Protein AF-A0A920NZ65-F1 (afdb_monomer_lite)

pLDDT: mean 85.6, std 13.48, range [32.69, 98.44]

Foldseek 3Di:
DPDPVCVPPDPVQQVVQDDPPHGNDDDPDDDDDDDDDDPCQQVDPVNQVVCCVVPVDGRDDDPDPVSLVVQQVVQFADDPPPPPDHDGSDDFDDDPPPCNVVRVCVVQQVQQVPPVQVPGRQARPPPRHGSDDPPDD

Radius of gyration: 20.19 Å; chains: 1; bounding box: 48×33×53 Å

Sequence (137 aa):
MNSPEMKDVTKSHMGVSSWDGTMYQYPVDGDRHYLKYRKDVIDNPEMQKKYKADTGKELKVPTTWKEYGEMAKYFNGWDWDGDGEKEYGSAEVMKKDDLMFAAFFSRSVAYAKNPRTPGGFFFDLETMKPNIITLGL

Structure (mmCIF, N/CA/C/O backbone):
data_AF-A0A920NZ65-F1
#
_entry.id   AF-A0A920NZ65-F1
#
loop_
_atom_site.group_PDB
_atom_site.id
_atom_site.type_symbol
_atom_site.label_atom_id
_atom_site.label_alt_id
_atom_site.label_comp_id
_atom_site.label_asym_id
_atom_site.label_entity_id
_atom_site.label_seq_id
_atom_site.pdbx_PDB_ins_code
_atom_site.Cartn_x
_atom_site.Cartn_y
_atom_site.Cartn_z
_atom_site.occupancy
_atom_site.B_iso_or_equiv
_atom_site.auth_seq_id
_atom_site.auth_comp_id
_atom_site.auth_asym_id
_atom_site.auth_atom_id
_atom_site.pdbx_PDB_model_num
ATOM 1 N N . MET A 1 1 ? -11.454 -2.244 31.725 1.00 59.53 1 MET A N 1
ATOM 2 C CA . MET A 1 1 ? -10.281 -1.663 31.028 1.00 59.53 1 MET A CA 1
ATOM 3 C C . MET A 1 1 ? -9.023 -1.550 31.897 1.00 59.53 1 MET A C 1
ATOM 5 O O . MET A 1 1 ? -7.957 -1.388 31.328 1.00 59.53 1 MET A O 1
ATOM 9 N N . ASN A 1 2 ? -9.101 -1.667 33.233 1.00 69.81 2 ASN A N 1
ATOM 10 C CA . ASN A 1 2 ? -7.939 -1.497 34.127 1.00 69.81 2 ASN A CA 1
ATOM 11 C C . ASN A 1 2 ? -7.241 -2.807 34.527 1.00 69.81 2 ASN A C 1
ATOM 13 O O . ASN A 1 2 ? -6.417 -2.791 35.443 1.00 69.81 2 ASN A O 1
ATOM 17 N N . SER A 1 3 ? -7.573 -3.933 33.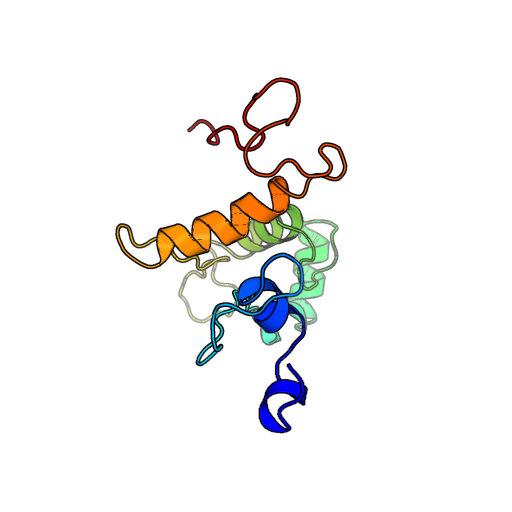886 1.00 78.75 3 SER A N 1
ATOM 18 C CA . SER A 1 3 ? -6.824 -5.161 34.144 1.00 78.75 3 SER A CA 1
ATOM 19 C C . SER A 1 3 ? -5.402 -4.998 33.587 1.00 78.75 3 SER A C 1
ATOM 21 O O . SER A 1 3 ? -5.225 -4.289 32.588 1.00 78.75 3 SER A O 1
ATOM 23 N N . PRO A 1 4 ? -4.379 -5.577 34.234 1.00 83.12 4 PRO A N 1
ATOM 24 C CA . PRO A 1 4 ? -3.004 -5.500 33.747 1.00 83.12 4 PRO A CA 1
ATOM 25 C C . PRO A 1 4 ? -2.858 -5.954 32.289 1.00 83.12 4 PRO A C 1
ATOM 27 O O . PRO A 1 4 ? -2.148 -5.311 31.526 1.00 83.12 4 PRO A O 1
ATOM 30 N N . GLU A 1 5 ? -3.597 -6.988 31.892 1.00 83.25 5 GLU A N 1
ATOM 31 C CA . GLU A 1 5 ? -3.526 -7.641 30.580 1.00 83.25 5 GLU A CA 1
ATOM 32 C C . GLU A 1 5 ? -4.044 -6.739 29.453 1.00 83.25 5 GLU A C 1
ATOM 34 O O . GLU A 1 5 ? -3.538 -6.769 28.335 1.00 83.25 5 GLU A O 1
ATOM 39 N N . MET A 1 6 ? -5.027 -5.884 29.747 1.00 85.75 6 MET A N 1
ATOM 40 C CA . MET A 1 6 ? -5.615 -4.991 28.746 1.00 85.75 6 MET A CA 1
ATOM 41 C C . MET A 1 6 ? -4.780 -3.734 28.478 1.00 85.75 6 MET A C 1
ATOM 43 O O . MET A 1 6 ? -5.105 -2.982 27.560 1.00 85.75 6 MET A O 1
ATOM 47 N N . LYS A 1 7 ? -3.705 -3.492 29.242 1.00 85.50 7 LYS A N 1
ATOM 48 C CA . LYS A 1 7 ? -2.827 -2.324 29.046 1.00 85.50 7 LYS A CA 1
ATOM 49 C C . LYS A 1 7 ? -1.979 -2.426 27.780 1.00 85.50 7 LYS A C 1
ATOM 51 O O . LYS A 1 7 ? -1.679 -1.394 27.181 1.00 85.50 7 LYS A O 1
ATOM 56 N N . ASP A 1 8 ? -1.653 -3.647 27.363 1.00 87.75 8 ASP A N 1
ATOM 57 C CA . ASP A 1 8 ? -0.797 -3.908 26.201 1.00 87.75 8 ASP A CA 1
ATOM 58 C C . ASP A 1 8 ? -1.598 -4.079 24.899 1.00 87.75 8 ASP A C 1
ATOM 60 O O . ASP A 1 8 ? -1.041 -4.100 23.798 1.00 87.75 8 ASP A O 1
ATOM 64 N N . VAL A 1 9 ? -2.931 -4.144 24.991 1.00 87.81 9 VAL A N 1
ATOM 65 C CA . VAL A 1 9 ? -3.802 -4.207 23.817 1.00 87.81 9 VAL A CA 1
ATOM 66 C C . VAL A 1 9 ? -3.783 -2.863 23.094 1.00 87.81 9 VAL A C 1
ATOM 68 O O . VAL A 1 9 ? -4.085 -1.806 23.649 1.00 87.81 9 VAL A O 1
ATOM 71 N N . THR A 1 10 ? -3.463 -2.891 21.799 1.00 89.06 10 THR A N 1
ATOM 72 C CA . THR A 1 10 ? -3.372 -1.662 21.001 1.00 89.06 10 THR A CA 1
ATOM 73 C C . THR A 1 10 ? -4.703 -0.902 20.976 1.00 89.06 10 THR A C 1
ATOM 75 O O . THR A 1 10 ? -5.771 -1.513 20.872 1.00 89.06 10 THR A O 1
ATOM 78 N N . LYS A 1 11 ? -4.638 0.435 20.916 1.00 88.00 11 LYS A N 1
ATOM 79 C CA . LYS A 1 11 ? -5.825 1.308 20.847 1.00 88.00 11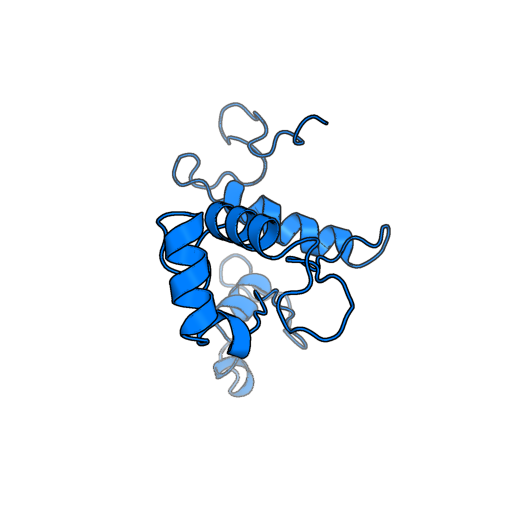 LYS A CA 1
ATOM 80 C C . LYS A 1 11 ? -6.813 0.936 19.733 1.00 88.00 11 LYS A C 1
ATOM 82 O O . LYS A 1 11 ? -8.010 1.114 19.925 1.00 88.00 11 LYS A O 1
ATOM 87 N N . SER A 1 12 ? -6.345 0.416 18.590 1.00 87.62 12 SER A N 1
ATOM 88 C CA . SER A 1 12 ? -7.252 0.024 17.499 1.00 87.62 12 SER A CA 1
ATOM 89 C C . SER A 1 12 ? -8.156 -1.142 17.898 1.00 87.62 12 SER A C 1
ATOM 91 O O . SER A 1 12 ? -9.359 -1.068 17.689 1.00 87.62 12 SER A O 1
ATOM 93 N N . HIS A 1 13 ? -7.591 -2.192 18.500 1.00 89.12 13 HIS A N 1
ATOM 94 C CA . HIS A 1 13 ? -8.347 -3.368 18.935 1.00 89.12 13 HIS A CA 1
ATOM 95 C C . HIS A 1 13 ? -9.287 -3.012 20.090 1.00 89.12 13 HIS A C 1
ATOM 97 O O . HIS A 1 13 ? -10.455 -3.376 20.056 1.00 89.12 13 HIS A O 1
ATOM 103 N N . MET A 1 14 ? -8.828 -2.180 21.033 1.00 88.75 14 MET A N 1
ATOM 104 C CA . MET A 1 14 ? -9.688 -1.622 22.085 1.00 88.75 14 MET A CA 1
ATOM 105 C C . MET A 1 14 ? -10.893 -0.864 21.517 1.00 88.75 14 MET A C 1
ATOM 107 O O . MET A 1 14 ? -12.003 -1.020 22.021 1.00 88.75 14 MET A O 1
ATOM 111 N N . GLY A 1 15 ? -10.677 -0.054 20.475 1.00 87.62 15 GLY A N 1
ATOM 112 C CA . GLY A 1 15 ? -11.732 0.715 19.819 1.00 87.62 15 GLY A CA 1
ATOM 113 C C . GLY A 1 15 ? -12.756 -0.157 19.093 1.00 87.62 15 GLY A C 1
ATOM 114 O O . GLY A 1 15 ? -13.939 0.136 19.164 1.00 87.62 15 GLY A O 1
ATOM 115 N N . VAL A 1 16 ? -12.325 -1.242 18.442 1.00 87.75 16 VAL A N 1
ATOM 116 C CA . VAL A 1 16 ? -13.241 -2.205 17.797 1.00 87.75 16 VAL A CA 1
ATOM 117 C C . VAL A 1 16 ? -14.062 -2.975 18.836 1.00 87.75 16 VAL A C 1
ATOM 119 O O . VAL A 1 16 ? -15.244 -3.226 18.631 1.00 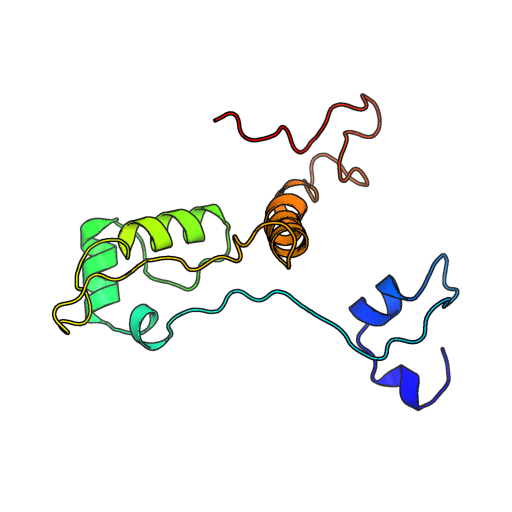87.75 16 VAL A O 1
ATOM 122 N N . SER A 1 17 ? -13.454 -3.316 19.971 1.00 89.56 17 SER A N 1
ATOM 123 C CA . SER A 1 17 ? -14.093 -4.072 21.052 1.00 89.56 17 SER A CA 1
ATOM 124 C C . SER A 1 17 ? -14.999 -3.243 21.974 1.00 89.56 17 SER A C 1
ATOM 126 O O . SER A 1 17 ? -15.587 -3.803 22.907 1.00 89.56 17 SER A O 1
ATOM 128 N N . SER A 1 18 ? -15.104 -1.926 21.762 1.00 89.62 18 SER A N 1
ATOM 129 C CA . SER A 1 18 ? -15.800 -1.005 22.669 1.00 89.62 18 SER A CA 1
ATOM 130 C C . SER A 1 18 ? -16.799 -0.105 21.945 1.00 89.62 18 SER A C 1
ATOM 132 O O . SER A 1 18 ? -16.578 0.314 20.815 1.00 89.62 18 SER A O 1
ATOM 134 N N . TRP A 1 19 ? -17.874 0.257 22.638 1.00 87.69 19 TRP A N 1
ATOM 135 C CA . TRP A 1 19 ? -18.845 1.257 22.211 1.00 87.69 19 TRP A CA 1
ATOM 136 C C . TRP A 1 19 ? -19.128 2.214 23.370 1.00 87.69 19 TRP A C 1
ATOM 138 O O . TRP A 1 19 ? -19.313 1.773 24.501 1.00 87.69 19 TRP A O 1
ATOM 148 N N . ASP A 1 20 ? -19.107 3.521 23.096 1.00 88.88 20 ASP A N 1
ATOM 149 C CA . ASP A 1 20 ? -19.339 4.585 24.088 1.00 88.88 20 ASP A CA 1
ATOM 150 C C . ASP A 1 20 ? -18.526 4.413 25.391 1.00 88.88 20 ASP A C 1
ATOM 152 O O . ASP A 1 20 ? -19.040 4.398 26.507 1.00 88.88 20 ASP A O 1
ATOM 156 N N . GLY A 1 21 ? -17.222 4.149 25.243 1.00 85.62 21 GLY A N 1
ATOM 157 C CA . GLY A 1 21 ? -16.308 3.926 26.372 1.00 85.62 21 GLY A CA 1
ATOM 158 C C . GLY A 1 21 ? -16.503 2.601 27.123 1.00 85.62 21 GLY A C 1
ATOM 159 O O . GLY A 1 21 ? -15.690 2.269 27.987 1.00 85.62 21 GLY A O 1
ATOM 160 N N . THR A 1 22 ? -17.518 1.811 26.771 1.00 87.25 22 THR A N 1
ATOM 161 C CA . THR A 1 22 ? -17.801 0.503 27.366 1.00 87.25 22 THR A CA 1
ATOM 162 C C . THR A 1 22 ? -17.279 -0.610 26.466 1.00 87.25 22 THR A C 1
ATOM 164 O O . THR A 1 22 ? -17.577 -0.662 25.277 1.00 87.25 22 THR A O 1
ATOM 167 N N . MET A 1 23 ? -16.481 -1.518 27.021 1.00 86.94 23 MET A N 1
ATOM 168 C CA . MET A 1 23 ? -15.977 -2.685 26.295 1.00 86.94 23 MET A CA 1
ATOM 169 C C . MET A 1 23 ? -17.022 -3.800 26.305 1.00 86.94 23 MET A C 1
ATOM 171 O O . MET A 1 23 ? -17.467 -4.208 27.375 1.00 86.94 23 MET A O 1
ATOM 175 N N . TYR A 1 24 ? -17.363 -4.313 25.127 1.00 89.88 24 TYR A N 1
A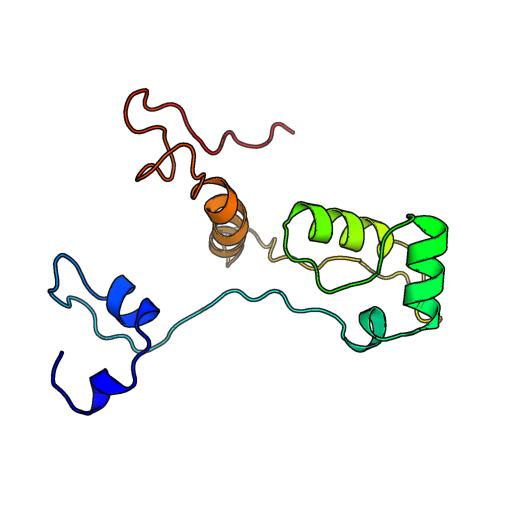TOM 176 C CA . TYR A 1 24 ? -18.336 -5.398 24.957 1.00 89.88 24 TYR A CA 1
ATOM 177 C C . TYR A 1 24 ? -17.691 -6.715 24.535 1.00 89.88 24 TYR A C 1
ATOM 179 O O . TYR A 1 24 ? -18.302 -7.771 24.670 1.00 89.88 24 TYR A O 1
ATOM 187 N N . GLN A 1 25 ? -16.468 -6.662 24.009 1.00 89.19 25 GLN A N 1
ATOM 188 C CA . GLN A 1 25 ? -15.761 -7.830 23.499 1.00 89.19 25 GLN A CA 1
ATOM 189 C C . GLN A 1 25 ? -14.365 -7.904 24.105 1.00 89.19 25 GLN A C 1
ATOM 191 O O . GLN A 1 25 ? -13.719 -6.880 24.320 1.00 89.19 25 GLN A O 1
ATOM 196 N N . TYR A 1 26 ? -13.889 -9.121 24.355 1.00 87.69 26 TYR A N 1
ATOM 197 C CA . TYR A 1 26 ? -12.494 -9.345 24.708 1.00 87.69 26 TYR A CA 1
ATOM 198 C C . TYR A 1 26 ? -11.720 -9.699 23.432 1.00 87.69 26 TYR A C 1
ATOM 200 O O . TYR A 1 26 ? -12.063 -10.696 22.791 1.00 87.69 26 TYR A O 1
ATOM 208 N N . PRO A 1 27 ? -10.722 -8.902 23.018 1.00 86.19 27 PRO A N 1
ATOM 209 C CA . PRO A 1 27 ? -9.935 -9.218 21.836 1.00 86.19 27 PRO A CA 1
ATOM 210 C C . PRO A 1 27 ? -9.035 -10.425 22.125 1.00 86.19 27 PRO A C 1
ATOM 212 O O . PRO A 1 27 ? -8.242 -10.402 23.064 1.00 86.19 27 PRO A O 1
ATOM 215 N N . VAL A 1 28 ? -9.171 -11.477 21.318 1.00 86.88 28 VAL A N 1
ATOM 216 C CA . VAL A 1 28 ? -8.337 -12.693 21.387 1.00 86.88 28 VAL A CA 1
ATOM 217 C C . VAL A 1 28 ? -7.343 -12.730 20.228 1.00 86.88 28 VAL A C 1
ATOM 219 O O . VAL A 1 28 ? -6.182 -13.073 20.423 1.00 86.88 28 VAL A O 1
ATOM 222 N N . ASP A 1 29 ? -7.798 -12.324 19.044 1.00 86.81 29 ASP A N 1
ATOM 223 C CA . ASP A 1 29 ? -7.016 -12.224 17.816 1.00 86.81 29 ASP A CA 1
ATOM 224 C C . ASP A 1 29 ? -7.372 -10.924 17.074 1.00 86.81 29 ASP A C 1
ATOM 226 O O . ASP A 1 29 ? -8.429 -10.328 17.315 1.00 86.81 29 ASP A O 1
ATOM 230 N N . GLY A 1 30 ? -6.471 -10.453 16.216 1.00 84.06 30 GLY A N 1
ATOM 231 C CA . GLY A 1 30 ? -6.559 -9.158 15.559 1.00 84.06 30 GLY A CA 1
ATOM 232 C C . GLY A 1 30 ? -5.926 -9.152 14.176 1.00 84.06 30 GLY A C 1
ATOM 233 O O . GLY A 1 30 ? -4.740 -8.848 14.025 1.00 84.06 30 GLY A O 1
ATOM 234 N N . ASP A 1 31 ? -6.748 -9.395 13.159 1.00 86.19 31 ASP A N 1
ATOM 235 C CA . ASP A 1 31 ? -6.318 -9.338 11.768 1.00 86.19 31 ASP A CA 1
ATOM 236 C C . ASP A 1 31 ? -6.148 -7.905 11.263 1.00 86.19 31 ASP A C 1
ATOM 238 O O . ASP A 1 31 ? -6.967 -7.006 11.486 1.00 86.19 31 ASP A O 1
ATOM 242 N N . ARG A 1 32 ? -5.065 -7.699 10.511 1.00 83.56 32 ARG A N 1
ATOM 243 C CA . ARG A 1 32 ? -4.782 -6.448 9.810 1.00 83.56 32 ARG A CA 1
ATOM 244 C C . ARG A 1 32 ? -4.283 -6.742 8.409 1.00 83.56 32 ARG A C 1
ATOM 246 O O . ARG A 1 32 ? -3.355 -7.525 8.215 1.00 83.56 32 ARG A O 1
ATOM 253 N N . HIS A 1 33 ? -4.853 -6.046 7.434 1.00 86.50 33 HIS A N 1
ATOM 254 C CA . HIS A 1 33 ? -4.319 -6.057 6.082 1.00 86.50 33 HIS A CA 1
ATOM 255 C C . HIS A 1 33 ? -3.138 -5.098 5.968 1.00 86.50 33 HIS A C 1
ATOM 257 O O . HIS A 1 33 ? -3.222 -3.927 6.337 1.00 86.50 33 HIS A O 1
ATOM 263 N N . TYR A 1 34 ? -2.045 -5.613 5.415 1.00 87.50 34 TYR A N 1
ATOM 264 C CA . TYR A 1 34 ? -0.833 -4.862 5.124 1.00 87.50 34 TYR A CA 1
ATOM 265 C C . TYR A 1 34 ? -0.529 -4.950 3.637 1.00 87.50 34 TYR A C 1
ATOM 267 O O . TYR A 1 34 ? -0.724 -5.999 3.018 1.00 87.50 34 TYR A O 1
ATOM 275 N N . LEU A 1 35 ? 0.032 -3.875 3.086 1.00 90.62 35 LEU A N 1
ATOM 276 C CA . LEU A 1 35 ? 0.722 -3.969 1.812 1.00 90.62 35 LEU A CA 1
ATOM 277 C C . LEU A 1 35 ? 2.048 -4.702 2.034 1.00 90.62 35 LEU A C 1
ATOM 279 O O . LEU A 1 35 ? 2.929 -4.212 2.739 1.00 90.62 35 LEU A O 1
ATOM 283 N N . LYS A 1 36 ? 2.187 -5.868 1.410 1.00 93.56 36 LYS A N 1
ATOM 284 C CA . LYS A 1 36 ? 3.461 -6.579 1.289 1.00 93.56 36 LYS A CA 1
ATOM 285 C C . LYS A 1 36 ? 4.083 -6.196 -0.051 1.00 93.56 36 LYS A C 1
ATOM 287 O O . LYS A 1 36 ? 3.375 -6.128 -1.051 1.00 93.56 36 LYS A O 1
ATOM 292 N N . TYR A 1 37 ? 5.385 -5.937 -0.070 1.00 95.62 37 TYR A N 1
ATOM 293 C CA . TYR A 1 37 ? 6.108 -5.536 -1.276 1.00 95.62 37 TYR A CA 1
ATOM 294 C C . TYR A 1 37 ? 7.480 -6.213 -1.351 1.00 95.62 37 TYR A C 1
ATOM 296 O O . TYR A 1 37 ? 8.037 -6.631 -0.334 1.00 95.62 37 TYR A O 1
ATOM 304 N N . ARG A 1 38 ? 8.030 -6.308 -2.567 1.00 96.25 38 ARG A N 1
ATOM 305 C CA . ARG A 1 38 ? 9.362 -6.862 -2.840 1.00 96.25 38 ARG A CA 1
ATOM 306 C C . ARG A 1 38 ? 10.429 -5.795 -2.616 1.00 96.25 38 ARG A C 1
ATOM 308 O O . ARG A 1 38 ? 10.649 -4.928 -3.460 1.00 96.25 38 ARG A O 1
ATOM 315 N N . LYS A 1 39 ? 11.059 -5.830 -1.440 1.00 96.94 39 LYS A N 1
ATOM 316 C CA . LYS A 1 39 ? 12.119 -4.882 -1.068 1.00 96.94 39 LYS A CA 1
ATOM 317 C C . LYS A 1 39 ? 13.317 -4.971 -2.015 1.00 96.94 39 LYS A C 1
ATOM 319 O O . LYS A 1 39 ? 13.866 -3.952 -2.400 1.00 96.94 39 LYS A O 1
ATOM 324 N N . ASP A 1 40 ? 13.668 -6.179 -2.425 1.00 96.12 40 ASP A N 1
ATOM 325 C CA . ASP A 1 40 ? 14.723 -6.465 -3.392 1.00 96.12 40 ASP A CA 1
ATOM 326 C C . ASP A 1 40 ? 14.471 -5.850 -4.777 1.00 96.12 40 ASP A C 1
ATOM 328 O O . ASP A 1 40 ? 15.433 -5.565 -5.473 1.00 96.12 40 ASP A O 1
ATOM 332 N N . VAL A 1 41 ? 13.216 -5.581 -5.156 1.00 95.69 41 VAL A N 1
ATOM 333 C CA . VAL A 1 41 ? 12.882 -4.860 -6.398 1.00 95.69 41 VAL A CA 1
ATOM 334 C C . VAL A 1 41 ? 12.951 -3.349 -6.192 1.00 95.69 41 VAL A C 1
ATOM 336 O O . VAL A 1 41 ? 13.558 -2.640 -6.990 1.00 95.69 41 VAL A O 1
ATOM 339 N N . ILE A 1 42 ? 12.344 -2.844 -5.112 1.00 96.44 42 ILE A N 1
ATOM 340 C CA . ILE A 1 42 ? 12.273 -1.398 -4.836 1.00 96.44 42 ILE A CA 1
ATOM 341 C C . ILE A 1 42 ? 13.658 -0.808 -4.551 1.00 96.44 42 ILE A C 1
ATOM 343 O O . ILE A 1 42 ? 13.954 0.302 -4.995 1.00 96.44 42 ILE A O 1
ATOM 347 N N . ASP A 1 43 ? 14.510 -1.554 -3.851 1.00 97.12 43 ASP A N 1
ATOM 348 C CA . ASP A 1 43 ? 15.855 -1.118 -3.479 1.00 97.12 43 ASP A CA 1
ATOM 349 C C . ASP A 1 43 ? 16.900 -1.433 -4.570 1.00 97.12 43 ASP A C 1
ATOM 351 O O . ASP A 1 43 ? 18.069 -1.087 -4.408 1.00 97.12 43 ASP A O 1
ATOM 355 N N . ASN A 1 44 ? 16.516 -2.073 -5.686 1.00 97.06 44 ASN A N 1
ATOM 356 C CA . ASN A 1 44 ? 17.438 -2.398 -6.777 1.00 97.06 44 ASN A CA 1
ATOM 357 C C . ASN A 1 44 ? 17.764 -1.142 -7.611 1.00 97.06 44 ASN A C 1
ATOM 359 O O . ASN A 1 44 ? 16.872 -0.606 -8.278 1.00 97.06 44 ASN A O 1
ATOM 363 N N . PRO A 1 45 ? 19.035 -0.690 -7.658 1.00 97.69 45 PRO A N 1
ATOM 364 C CA . PRO A 1 45 ? 19.415 0.525 -8.379 1.00 97.69 45 PRO A CA 1
ATOM 365 C C . PRO A 1 45 ? 19.114 0.479 -9.880 1.00 97.69 45 PRO A C 1
ATOM 367 O O . PRO A 1 45 ? 18.776 1.504 -10.471 1.00 97.69 45 PRO A O 1
ATOM 370 N N . GLU A 1 46 ? 19.218 -0.692 -10.509 1.00 97.31 46 GLU A N 1
ATOM 371 C CA . GLU A 1 46 ? 18.927 -0.846 -11.936 1.00 97.31 46 GLU A CA 1
ATOM 372 C C . GLU A 1 46 ? 17.423 -0.755 -12.202 1.00 97.31 46 GLU A C 1
ATOM 374 O O . GLU A 1 46 ? 17.008 -0.075 -13.142 1.00 97.31 46 GLU A O 1
ATOM 379 N N . MET A 1 47 ? 16.590 -1.317 -11.319 1.00 97.44 47 MET A N 1
ATOM 380 C CA . MET A 1 47 ? 15.135 -1.151 -11.405 1.00 97.44 47 MET A CA 1
ATOM 381 C C . MET A 1 47 ? 14.704 0.288 -11.131 1.00 97.44 47 MET A C 1
ATOM 383 O O . MET A 1 47 ? 13.851 0.811 -11.843 1.00 97.44 47 MET A O 1
ATOM 387 N N . GLN A 1 48 ? 15.326 0.973 -10.169 1.00 98.12 48 GLN A N 1
ATOM 388 C CA . GLN A 1 48 ? 15.062 2.392 -9.919 1.00 98.12 48 GLN A CA 1
ATOM 389 C C . GLN A 1 48 ? 15.392 3.257 -11.143 1.00 98.12 48 GLN A C 1
ATOM 391 O O . GLN A 1 48 ? 14.580 4.097 -11.543 1.00 98.12 48 GLN A O 1
ATOM 396 N N . LYS A 1 49 ? 16.559 3.039 -11.768 1.00 98.25 49 LYS A N 1
ATOM 397 C CA . LYS A 1 49 ? 16.958 3.738 -13.000 1.00 98.25 49 LYS A CA 1
ATOM 398 C C . LYS A 1 49 ? 15.986 3.450 -14.138 1.00 98.25 49 LYS A C 1
ATOM 400 O O . LYS A 1 49 ? 15.525 4.389 -14.784 1.00 98.25 49 LYS A O 1
ATOM 405 N N . LYS A 1 50 ? 15.658 2.175 -14.363 1.00 97.69 50 LYS A N 1
ATOM 406 C CA . LYS A 1 50 ? 14.765 1.744 -15.441 1.00 97.69 50 LYS A CA 1
ATOM 407 C C . LYS A 1 50 ? 13.354 2.304 -15.259 1.00 97.69 50 LYS A C 1
ATOM 409 O O . LYS A 1 50 ? 12.833 2.939 -16.169 1.00 97.69 50 LYS A O 1
ATOM 414 N N . TYR A 1 51 ? 12.775 2.168 -14.068 1.00 98.19 51 TYR A N 1
ATOM 415 C CA . TYR A 1 51 ? 11.454 2.712 -13.755 1.00 98.19 51 TYR A CA 1
ATOM 416 C C . TYR A 1 51 ? 11.407 4.231 -13.952 1.00 98.19 51 TYR A C 1
ATOM 418 O O . TYR A 1 51 ? 10.456 4.751 -14.539 1.00 98.19 51 TYR A O 1
ATOM 426 N N . LYS A 1 52 ? 12.453 4.954 -13.530 1.00 98.38 52 LYS A N 1
ATOM 427 C CA . LYS A 1 52 ? 12.550 6.403 -13.735 1.00 98.38 52 LYS A CA 1
ATOM 428 C C . LYS A 1 52 ? 12.690 6.785 -15.205 1.00 98.38 52 LYS A C 1
ATOM 430 O O . LYS A 1 52 ? 12.070 7.761 -15.617 1.00 98.38 52 LYS A O 1
ATOM 435 N N . ALA A 1 53 ? 13.461 6.034 -15.988 1.00 98.44 53 ALA A N 1
ATOM 436 C CA . ALA A 1 53 ? 13.584 6.254 -17.426 1.00 98.44 53 ALA A CA 1
ATOM 437 C C . ALA A 1 53 ? 12.253 6.007 -18.157 1.00 98.44 53 ALA A C 1
ATOM 439 O O . ALA A 1 53 ? 11.851 6.822 -18.982 1.00 98.44 53 ALA A O 1
ATOM 440 N N . ASP A 1 54 ? 11.548 4.930 -17.805 1.00 97.94 54 ASP A N 1
ATOM 441 C CA . ASP A 1 54 ? 10.323 4.510 -18.490 1.00 97.94 54 ASP A CA 1
ATOM 442 C C . ASP A 1 54 ? 9.095 5.348 -18.086 1.00 97.94 54 ASP A C 1
ATOM 444 O O . ASP A 1 54 ? 8.189 5.563 -18.890 1.00 97.94 54 ASP A O 1
ATOM 448 N N . THR A 1 55 ? 9.034 5.815 -16.833 1.00 97.38 55 THR A N 1
ATOM 449 C CA . THR A 1 55 ? 7.825 6.447 -16.266 1.00 97.38 55 THR A CA 1
ATOM 450 C C . THR A 1 55 ? 8.010 7.904 -15.843 1.00 97.38 55 THR A C 1
ATOM 452 O O . THR A 1 55 ? 7.025 8.590 -15.561 1.00 97.38 55 THR A O 1
ATOM 455 N N . GLY A 1 56 ? 9.255 8.377 -15.734 1.00 97.69 56 GLY A N 1
ATOM 456 C CA . GLY A 1 56 ? 9.595 9.678 -15.151 1.00 97.69 56 GLY A CA 1
ATOM 457 C C . GLY A 1 56 ? 9.437 9.759 -13.626 1.00 97.69 56 GLY A C 1
ATOM 458 O O . GLY A 1 56 ? 9.647 10.828 -13.054 1.00 97.69 56 GLY A O 1
ATOM 459 N N . LYS A 1 57 ? 9.063 8.665 -12.950 1.00 97.25 57 LYS A N 1
ATOM 460 C CA . LYS A 1 57 ? 8.791 8.624 -11.505 1.00 97.25 57 LYS A CA 1
ATOM 461 C C . LYS A 1 57 ? 9.890 7.888 -10.745 1.00 97.25 57 LYS A C 1
ATOM 463 O O . LYS A 1 57 ? 10.582 7.036 -11.286 1.00 97.25 57 LYS A O 1
ATOM 468 N N . GLU A 1 58 ? 10.039 8.206 -9.466 1.00 97.50 58 GLU A N 1
ATOM 469 C CA . GLU A 1 58 ? 10.906 7.447 -8.564 1.00 97.50 58 GLU A CA 1
ATOM 470 C C . GLU A 1 58 ? 10.226 6.138 -8.145 1.00 97.50 58 GLU A C 1
ATOM 472 O O . GLU A 1 58 ? 9.042 6.133 -7.795 1.00 97.50 58 GLU A O 1
ATOM 477 N N . LEU A 1 59 ? 10.975 5.033 -8.185 1.00 97.88 59 LEU A N 1
ATOM 478 C CA . LEU A 1 59 ? 10.515 3.749 -7.670 1.00 97.88 59 LEU A CA 1
ATOM 479 C C . LEU A 1 59 ? 10.627 3.763 -6.143 1.00 97.88 59 LEU A C 1
ATOM 481 O O . LEU A 1 59 ? 11.722 3.823 -5.594 1.00 97.88 59 LEU A O 1
ATOM 485 N N . LYS A 1 60 ? 9.481 3.721 -5.465 1.00 97.06 60 LYS A N 1
ATOM 486 C CA . LYS A 1 60 ? 9.356 3.766 -4.003 1.00 97.06 60 LYS A CA 1
ATOM 487 C C . LYS A 1 60 ? 8.167 2.919 -3.559 1.00 97.06 60 LYS A C 1
ATOM 489 O O . LYS A 1 60 ? 7.287 2.613 -4.365 1.00 97.06 60 LYS A O 1
ATOM 494 N N . VAL A 1 61 ? 8.095 2.603 -2.266 1.00 97.56 61 VAL A N 1
ATOM 495 C CA . VAL A 1 61 ? 6.901 1.970 -1.683 1.00 97.56 61 VAL A CA 1
ATOM 496 C C . VAL A 1 61 ? 5.687 2.882 -1.927 1.00 97.56 61 VAL A C 1
ATOM 498 O O . VAL A 1 61 ? 5.745 4.063 -1.567 1.00 97.56 61 VAL A O 1
ATOM 501 N N . PRO A 1 62 ? 4.599 2.386 -2.544 1.00 95.44 62 PRO A N 1
ATOM 502 C CA . PRO A 1 62 ? 3.451 3.218 -2.859 1.00 95.44 62 PRO A CA 1
ATOM 503 C C . PRO A 1 62 ? 2.725 3.614 -1.575 1.00 95.44 62 PRO A C 1
ATOM 505 O O . PRO A 1 62 ? 2.487 2.805 -0.680 1.00 95.44 62 PRO A O 1
ATOM 508 N N . THR A 1 63 ? 2.335 4.879 -1.518 1.00 93.31 63 THR A N 1
ATOM 509 C CA . THR A 1 63 ? 1.618 5.484 -0.389 1.00 93.31 63 THR A CA 1
ATOM 510 C C . THR A 1 63 ? 0.152 5.762 -0.713 1.00 93.31 63 THR A C 1
ATOM 512 O O . THR A 1 63 ? -0.631 6.118 0.166 1.00 93.31 63 THR A O 1
ATOM 515 N N . THR A 1 64 ? -0.244 5.565 -1.974 1.00 89.81 64 THR A N 1
ATOM 516 C CA . THR A 1 64 ? -1.630 5.681 -2.437 1.00 89.81 64 THR A CA 1
ATOM 517 C C . THR A 1 64 ? -2.023 4.493 -3.313 1.00 89.81 64 THR A C 1
ATOM 519 O O . THR A 1 64 ? -1.183 3.892 -3.982 1.00 89.81 64 THR A O 1
ATOM 522 N N . TRP A 1 65 ? -3.324 4.197 -3.391 1.00 88.31 65 TRP A N 1
ATOM 523 C CA . TRP A 1 65 ? -3.852 3.175 -4.305 1.00 88.31 65 TRP A CA 1
ATOM 524 C C . TRP A 1 65 ? -3.571 3.473 -5.782 1.00 88.31 65 TRP A C 1
ATOM 526 O O . TRP A 1 65 ? -3.430 2.546 -6.579 1.00 88.31 65 TRP A O 1
ATOM 536 N N . LYS A 1 66 ? -3.462 4.757 -6.152 1.00 90.75 66 LYS A N 1
ATOM 537 C CA . LYS A 1 66 ? -3.071 5.163 -7.506 1.00 90.75 66 LYS A CA 1
ATOM 538 C C . LYS A 1 66 ? -1.621 4.769 -7.792 1.00 90.75 66 LYS A C 1
ATOM 540 O O . LYS A 1 66 ? -1.378 4.107 -8.793 1.00 90.75 66 LYS A O 1
ATOM 545 N N . GLU A 1 67 ? -0.692 5.130 -6.904 1.00 94.56 67 GLU A N 1
ATOM 546 C CA . GLU A 1 67 ? 0.722 4.738 -7.025 1.00 94.56 67 GLU A CA 1
ATOM 547 C C . GLU A 1 67 ? 0.864 3.207 -7.059 1.00 94.56 67 GLU A C 1
ATOM 549 O O . GLU A 1 67 ? 1.589 2.677 -7.895 1.00 94.56 67 GLU A O 1
ATOM 554 N N . TYR A 1 68 ? 0.115 2.491 -6.212 1.00 94.75 68 TYR A N 1
ATOM 555 C CA . TYR A 1 68 ? 0.078 1.027 -6.211 1.00 94.75 68 TYR A CA 1
ATOM 556 C C . TYR A 1 68 ? -0.358 0.455 -7.566 1.00 94.75 68 TYR A C 1
ATOM 558 O O . TYR A 1 68 ? 0.322 -0.413 -8.101 1.00 94.75 68 TYR A O 1
ATOM 566 N N . GLY A 1 69 ? -1.454 0.955 -8.147 1.00 94.94 69 GLY A N 1
ATOM 567 C CA . GLY A 1 69 ? -1.950 0.478 -9.440 1.00 94.94 69 GLY A CA 1
ATOM 568 C C . GLY A 1 69 ? -1.004 0.788 -10.604 1.00 94.94 69 GLY A C 1
ATOM 569 O O . GLY A 1 69 ? -0.842 -0.034 -11.502 1.00 94.94 69 GLY A O 1
ATOM 570 N N . GLU A 1 70 ? -0.350 1.951 -10.587 1.00 96.56 70 GLU A N 1
ATOM 571 C CA . GLU A 1 70 ? 0.660 2.320 -11.585 1.00 96.56 70 GLU A CA 1
ATOM 572 C C . GLU A 1 70 ? 1.892 1.408 -11.503 1.00 96.56 70 GLU A C 1
ATOM 574 O O . GLU A 1 70 ? 2.348 0.900 -12.527 1.00 96.56 70 GLU A O 1
ATOM 579 N N . MET A 1 71 ? 2.386 1.148 -10.289 1.00 97.06 71 MET A N 1
ATOM 580 C CA . MET A 1 71 ? 3.508 0.240 -10.052 1.00 97.06 71 MET A CA 1
ATOM 581 C C . MET A 1 71 ? 3.148 -1.202 -10.432 1.00 97.06 71 MET A C 1
ATOM 583 O O . MET A 1 71 ? 3.899 -1.850 -11.156 1.00 97.06 71 MET A O 1
ATOM 587 N N . ALA A 1 72 ? 1.969 -1.681 -10.026 1.00 96.88 72 ALA A N 1
ATOM 588 C CA . ALA A 1 72 ? 1.482 -3.008 -10.385 1.00 96.88 72 ALA A CA 1
ATOM 589 C C . ALA A 1 72 ? 1.344 -3.176 -11.902 1.00 96.88 72 ALA A C 1
ATOM 591 O O . ALA A 1 72 ? 1.688 -4.219 -12.441 1.00 96.88 72 ALA A O 1
ATOM 592 N N . LYS A 1 73 ? 0.888 -2.143 -12.618 1.00 97.94 73 LYS A N 1
ATOM 593 C CA . LYS A 1 73 ? 0.827 -2.175 -14.083 1.00 97.94 73 LYS A CA 1
ATOM 594 C C . LYS A 1 73 ? 2.217 -2.247 -14.714 1.00 97.94 73 LYS A C 1
ATOM 596 O O . LYS A 1 73 ? 2.379 -2.935 -15.716 1.00 97.94 73 LYS A O 1
ATOM 601 N N . TYR A 1 74 ? 3.193 -1.531 -14.159 1.00 97.62 74 TYR A N 1
ATOM 602 C CA . TYR A 1 74 ? 4.556 -1.518 -14.683 1.00 97.62 74 TYR A CA 1
ATOM 603 C C . TYR A 1 74 ? 5.239 -2.883 -14.550 1.00 97.62 74 TYR A C 1
ATOM 605 O O . TYR A 1 74 ? 5.798 -3.367 -15.524 1.00 97.62 74 TYR A O 1
ATOM 613 N N . PHE A 1 75 ? 5.156 -3.529 -13.385 1.00 97.31 75 PHE A N 1
ATOM 614 C CA . PHE A 1 75 ? 5.811 -4.821 -13.109 1.00 97.31 75 PHE A CA 1
ATOM 615 C C . PHE A 1 75 ? 5.002 -6.048 -13.563 1.00 97.31 75 PHE A C 1
ATOM 617 O O . PHE A 1 75 ? 5.210 -7.147 -13.058 1.00 97.31 75 PHE A O 1
ATOM 624 N N . ASN A 1 76 ? 4.044 -5.875 -14.476 1.00 98.06 76 ASN A N 1
ATOM 625 C CA . ASN A 1 76 ? 3.163 -6.951 -14.916 1.00 98.06 76 ASN A CA 1
ATOM 626 C C . ASN A 1 76 ? 3.441 -7.371 -16.362 1.00 98.06 76 ASN A C 1
ATOM 628 O O . ASN A 1 76 ? 3.359 -6.555 -17.280 1.00 98.06 76 ASN A O 1
ATOM 632 N N . GLY A 1 77 ? 3.624 -8.672 -16.575 1.00 97.38 77 GLY A N 1
ATOM 633 C CA . GLY A 1 77 ? 3.604 -9.302 -17.894 1.00 97.38 77 GLY A CA 1
ATOM 634 C C . GLY A 1 77 ? 4.941 -9.327 -18.635 1.00 97.38 77 GLY A C 1
ATOM 635 O O . GLY A 1 77 ? 4.937 -9.545 -19.849 1.00 97.38 77 GLY A O 1
ATOM 636 N N . TRP A 1 78 ? 6.057 -9.125 -17.937 1.00 97.00 78 TRP A N 1
ATOM 637 C CA . TRP A 1 78 ? 7.415 -9.256 -18.470 1.00 97.00 78 TRP A CA 1
ATOM 638 C C . TRP A 1 78 ? 8.348 -9.830 -17.404 1.00 97.00 78 TRP A C 1
ATOM 640 O O . TRP A 1 78 ? 8.059 -9.641 -16.229 1.00 97.00 78 TRP A O 1
ATOM 650 N N . ASP A 1 79 ? 9.404 -10.499 -17.871 1.00 96.38 79 ASP A N 1
ATOM 651 C CA . ASP A 1 79 ? 10.466 -11.145 -17.089 1.00 96.38 79 ASP A CA 1
ATOM 652 C C . ASP A 1 79 ? 11.489 -10.094 -16.630 1.00 96.38 79 ASP A C 1
ATOM 654 O O . ASP A 1 79 ? 12.358 -9.671 -17.404 1.00 96.38 79 ASP A O 1
ATOM 658 N N . TRP A 1 80 ? 11.325 -9.567 -15.420 1.00 93.88 80 TRP A N 1
ATOM 659 C CA . TRP A 1 80 ? 12.188 -8.520 -14.876 1.00 93.88 80 TRP A CA 1
ATOM 660 C C . TRP A 1 80 ? 13.295 -9.033 -13.959 1.00 93.88 80 TRP A C 1
ATOM 662 O O . TRP A 1 80 ? 14.208 -8.254 -13.658 1.00 93.88 80 TRP A O 1
ATOM 672 N N . ASP A 1 81 ? 13.253 -10.298 -13.534 1.00 93.06 81 ASP A N 1
ATOM 673 C CA . ASP A 1 81 ? 14.333 -10.941 -12.772 1.00 93.06 81 ASP A CA 1
ATOM 674 C C . ASP A 1 81 ? 15.182 -11.933 -13.589 1.00 93.06 81 ASP A C 1
ATOM 676 O O . ASP A 1 81 ? 16.266 -12.315 -13.139 1.00 93.06 81 ASP A O 1
ATOM 680 N N . GLY A 1 82 ? 14.792 -12.215 -14.831 1.00 94.62 82 GLY A N 1
ATOM 681 C CA . GLY A 1 82 ? 15.560 -12.976 -15.811 1.00 94.62 82 GLY A CA 1
ATOM 682 C C . GLY A 1 82 ? 15.476 -14.487 -15.619 1.00 94.62 82 GLY A C 1
ATOM 683 O O . GLY A 1 82 ? 16.400 -15.190 -16.045 1.00 94.62 82 GLY A O 1
ATOM 684 N N . ASP A 1 83 ? 14.437 -14.987 -14.949 1.00 96.00 83 ASP A N 1
ATOM 685 C CA . ASP A 1 83 ? 14.259 -16.415 -14.681 1.00 96.00 83 ASP A CA 1
ATOM 686 C C . ASP A 1 83 ? 13.540 -17.176 -15.816 1.00 96.00 83 ASP A C 1
ATOM 688 O O . ASP A 1 83 ? 13.514 -18.411 -15.819 1.00 96.00 83 ASP A O 1
ATOM 692 N N . GLY A 1 84 ? 13.062 -16.454 -16.835 1.00 97.25 84 GLY A N 1
ATOM 693 C CA . GLY A 1 84 ? 12.367 -16.991 -18.002 1.00 97.25 84 GLY A CA 1
ATOM 694 C C . GLY A 1 84 ? 10.843 -17.028 -17.873 1.00 97.25 84 GLY A C 1
ATOM 695 O O . GLY A 1 84 ? 10.174 -17.378 -18.851 1.00 97.25 84 GLY A O 1
ATOM 696 N N . GLU A 1 85 ? 10.285 -16.656 -16.722 1.00 97.38 85 GLU A N 1
ATOM 697 C CA . GLU A 1 85 ? 8.849 -16.546 -16.490 1.00 97.38 85 GLU A CA 1
ATOM 698 C C . GLU A 1 85 ? 8.376 -15.087 -16.574 1.00 97.38 85 GLU A C 1
ATOM 700 O O . GLU A 1 85 ? 9.144 -14.157 -16.776 1.00 97.38 85 GLU A O 1
ATOM 705 N N . LYS A 1 86 ? 7.057 -14.874 -16.569 1.00 97.50 86 LYS A N 1
ATOM 706 C CA . LYS A 1 86 ? 6.486 -13.519 -16.530 1.00 97.50 86 LYS A CA 1
ATOM 707 C C . LYS A 1 86 ? 5.957 -13.226 -15.145 1.00 97.50 86 LYS A C 1
ATOM 709 O O . LYS A 1 86 ? 5.097 -13.957 -14.646 1.00 97.50 86 LYS A O 1
ATOM 714 N N . GLU A 1 87 ? 6.303 -12.060 -14.621 1.00 97.00 87 GLU A N 1
ATOM 715 C CA . GLU A 1 87 ? 5.836 -11.670 -13.299 1.00 97.00 87 GLU A CA 1
ATOM 716 C C . GLU A 1 87 ? 4.504 -10.923 -13.350 1.00 97.00 87 GLU A C 1
ATOM 718 O O . GLU A 1 87 ? 4.091 -10.321 -14.350 1.00 97.00 87 GLU A O 1
ATOM 723 N N . TYR A 1 88 ? 3.838 -10.924 -12.200 1.00 96.75 88 TYR A N 1
ATOM 724 C CA . TYR A 1 88 ? 2.627 -10.162 -11.944 1.00 96.75 88 TYR A CA 1
ATOM 725 C C . TYR A 1 88 ? 2.950 -9.031 -10.976 1.00 96.75 88 TYR A C 1
ATOM 727 O O . TYR A 1 88 ? 3.477 -9.258 -9.887 1.00 96.75 88 TYR A O 1
ATOM 735 N N . GLY A 1 89 ? 2.574 -7.803 -11.328 1.00 95.94 89 GLY A N 1
ATOM 736 C CA . GLY A 1 89 ? 2.851 -6.645 -10.475 1.00 95.94 89 GLY A CA 1
ATOM 737 C C . GLY A 1 89 ? 1.926 -6.529 -9.257 1.00 95.94 89 GLY A C 1
ATOM 738 O O . GLY A 1 89 ? 2.100 -5.630 -8.435 1.00 95.94 89 GLY A O 1
ATOM 739 N N . SER A 1 90 ? 0.932 -7.412 -9.127 1.00 94.69 90 SER A N 1
ATOM 740 C CA . SER A 1 90 ? 0.042 -7.481 -7.971 1.00 94.69 90 SER A CA 1
ATOM 741 C C 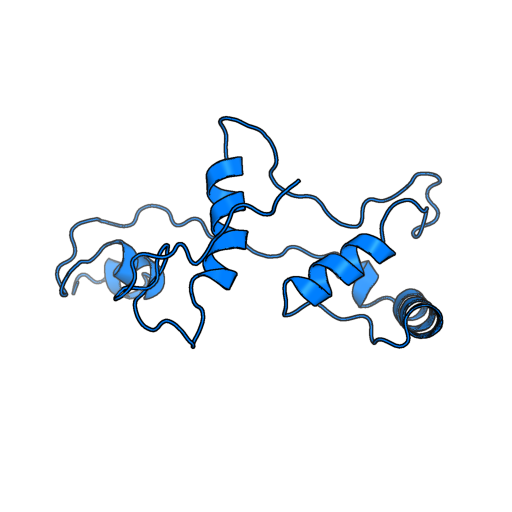. SER A 1 90 ? -0.476 -8.902 -7.738 1.00 94.69 90 SER A C 1
ATOM 743 O O . SER A 1 90 ? -0.767 -9.634 -8.683 1.00 94.69 90 SER A O 1
ATOM 745 N N . ALA A 1 91 ? -0.644 -9.249 -6.462 1.00 92.50 91 ALA A N 1
ATOM 746 C CA . ALA A 1 91 ? -1.418 -10.394 -6.011 1.00 92.50 91 ALA A CA 1
ATOM 747 C C . ALA A 1 91 ? -2.436 -9.915 -4.966 1.00 92.50 91 ALA A C 1
ATOM 749 O O . ALA A 1 91 ? -2.063 -9.388 -3.915 1.00 92.50 91 ALA A O 1
ATOM 750 N N . GLU A 1 92 ? -3.723 -10.099 -5.259 1.00 89.50 92 GLU A N 1
ATOM 751 C CA . GLU A 1 92 ? -4.833 -9.696 -4.392 1.00 89.50 92 GLU A CA 1
ATOM 752 C C . GLU A 1 92 ? -5.745 -10.889 -4.078 1.00 89.50 92 GLU A C 1
ATOM 754 O O . GLU A 1 92 ? -5.828 -11.867 -4.825 1.00 89.50 92 GLU A O 1
ATOM 759 N N . VAL A 1 93 ? -6.448 -10.807 -2.948 1.00 89.38 93 VAL A N 1
ATOM 760 C CA . VAL A 1 93 ? -7.381 -11.847 -2.507 1.00 89.38 93 VAL A CA 1
ATOM 761 C C . VAL A 1 93 ? -8.675 -11.735 -3.314 1.00 89.38 93 VAL A C 1
ATOM 763 O O . VAL A 1 93 ? -9.517 -10.882 -3.042 1.00 89.38 93 VAL A O 1
ATOM 766 N N . MET A 1 94 ? -8.831 -12.619 -4.300 1.00 86.12 94 MET A N 1
ATOM 767 C CA . MET A 1 94 ? -9.947 -12.590 -5.260 1.00 86.12 94 MET A CA 1
ATOM 768 C C . MET A 1 94 ? -10.846 -13.834 -5.203 1.00 86.12 94 MET A C 1
ATOM 770 O O . MET A 1 94 ? -11.760 -13.977 -6.014 1.00 86.12 94 MET A O 1
ATOM 774 N N . LYS A 1 95 ? -10.600 -14.762 -4.268 1.00 88.38 95 LYS A N 1
ATOM 775 C CA . LYS A 1 95 ? -11.411 -15.977 -4.139 1.00 88.38 95 LYS A CA 1
ATOM 776 C C . LYS A 1 95 ? -12.792 -15.634 -3.576 1.00 88.38 95 LYS A C 1
ATOM 778 O O . LYS A 1 95 ? -12.919 -15.215 -2.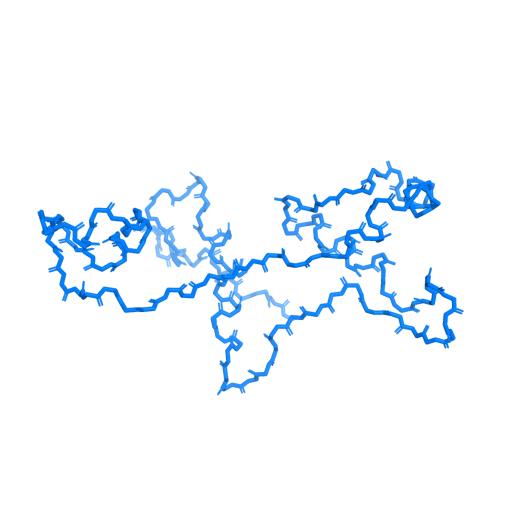426 1.00 88.38 95 LYS A O 1
ATOM 783 N N . LYS A 1 96 ? -13.818 -15.833 -4.404 1.00 82.75 96 LYS A N 1
ATOM 784 C CA . LYS A 1 96 ? -15.224 -15.664 -4.031 1.00 82.75 96 LYS A CA 1
ATOM 785 C C . LYS A 1 96 ? -15.598 -16.586 -2.858 1.00 82.75 96 LYS A C 1
ATOM 787 O O . LYS A 1 96 ? -15.069 -17.690 -2.756 1.00 82.75 96 LYS A O 1
ATOM 792 N N . ASP A 1 97 ? -16.521 -16.115 -2.017 1.00 85.38 97 ASP A N 1
ATOM 793 C CA . ASP A 1 97 ? -17.072 -16.833 -0.854 1.00 85.38 97 ASP A CA 1
ATOM 794 C C . ASP A 1 97 ? -16.010 -17.213 0.198 1.00 85.38 97 ASP A C 1
ATOM 796 O O . ASP A 1 97 ? -16.158 -18.163 0.960 1.00 85.38 97 ASP A O 1
ATOM 800 N N . ASP A 1 98 ? -14.930 -16.434 0.231 1.00 87.06 98 ASP A N 1
ATOM 801 C CA . ASP A 1 98 ? -13.808 -16.542 1.161 1.00 87.06 98 ASP A CA 1
ATOM 802 C C . ASP A 1 98 ? -13.395 -15.113 1.590 1.00 87.06 98 ASP A C 1
ATOM 804 O O . ASP A 1 98 ? -14.214 -14.187 1.621 1.00 87.06 98 ASP A O 1
ATOM 808 N N . LEU A 1 99 ? -12.115 -14.877 1.865 1.00 86.75 99 LEU A N 1
ATOM 809 C CA . LEU A 1 99 ? -11.575 -13.581 2.295 1.00 86.75 99 LEU A CA 1
ATOM 810 C C . LEU A 1 99 ? -11.706 -12.417 1.284 1.00 86.75 99 LEU A C 1
ATOM 812 O O . LEU A 1 99 ? -11.358 -11.283 1.623 1.00 86.75 99 LEU A O 1
ATOM 816 N N . MET A 1 100 ? -12.233 -12.633 0.069 1.00 86.88 100 MET A N 1
ATOM 817 C CA . MET A 1 100 ? -12.429 -11.558 -0.920 1.00 86.88 100 MET A CA 1
ATOM 818 C C . MET A 1 100 ? -13.294 -10.415 -0.374 1.00 86.88 100 MET A C 1
ATOM 820 O O . MET A 1 100 ? -13.017 -9.254 -0.669 1.00 86.88 100 MET A O 1
ATOM 824 N N . PHE A 1 101 ? -14.305 -10.703 0.452 1.00 84.31 101 PHE A N 1
ATOM 825 C CA . PHE A 1 101 ? -15.123 -9.654 1.068 1.00 84.31 101 PHE A CA 1
ATOM 826 C C . PHE A 1 101 ? -14.274 -8.712 1.938 1.00 84.31 101 PHE A C 1
ATOM 828 O O . PHE A 1 101 ? -14.328 -7.493 1.776 1.00 84.31 101 PHE A O 1
ATOM 835 N N . ALA A 1 102 ? -13.427 -9.261 2.812 1.00 85.81 102 ALA A N 1
ATOM 836 C CA . ALA A 1 102 ? -12.565 -8.471 3.691 1.00 85.81 102 ALA A CA 1
ATOM 837 C C . ALA A 1 102 ? -11.498 -7.677 2.905 1.00 85.81 102 ALA A C 1
ATOM 839 O O . ALA A 1 102 ? -11.187 -6.524 3.233 1.00 85.81 102 ALA A O 1
ATOM 840 N N . ALA A 1 103 ? -10.964 -8.260 1.829 1.00 86.12 103 ALA A N 1
ATOM 841 C CA . ALA A 1 103 ? -10.021 -7.585 0.940 1.00 86.12 103 ALA A CA 1
ATOM 842 C C . ALA A 1 103 ? -10.679 -6.444 0.147 1.00 86.12 103 ALA A C 1
ATOM 844 O O . ALA A 1 103 ? -10.132 -5.340 0.087 1.00 86.12 103 ALA A O 1
ATOM 845 N N . PHE A 1 104 ? -11.891 -6.661 -0.373 1.00 83.62 104 PHE A N 1
ATOM 846 C CA . PHE A 1 104 ? -12.685 -5.618 -1.023 1.00 83.62 104 PHE A CA 1
ATOM 847 C C . PHE A 1 104 ? -12.934 -4.441 -0.080 1.00 83.62 104 PHE A C 1
ATOM 849 O O . PHE A 1 104 ? -12.716 -3.288 -0.459 1.00 83.62 104 PHE A O 1
ATOM 856 N N . PHE A 1 105 ? -13.322 -4.727 1.167 1.00 82.00 105 PHE A N 1
ATOM 857 C CA . PHE A 1 105 ? -13.484 -3.705 2.196 1.00 82.00 105 PHE A CA 1
ATOM 858 C C . PHE A 1 105 ? -12.210 -2.885 2.378 1.00 82.00 105 PHE A C 1
ATOM 860 O O . PHE A 1 105 ? -12.263 -1.663 2.356 1.00 82.00 105 PHE A O 1
ATOM 867 N N . SER A 1 106 ? -11.046 -3.523 2.458 1.00 81.88 106 SER A N 1
ATOM 868 C CA . SER A 1 106 ? -9.765 -2.823 2.660 1.00 81.88 106 SER A CA 1
ATOM 869 C C . SER A 1 106 ? -9.443 -1.808 1.566 1.00 81.88 106 SER A C 1
ATOM 871 O O . SER A 1 106 ? -8.848 -0.763 1.838 1.00 81.88 106 SER A O 1
ATOM 873 N N . ARG A 1 107 ? -9.881 -2.080 0.335 1.00 80.19 107 ARG A N 1
ATOM 874 C CA . ARG A 1 107 ? -9.747 -1.152 -0.787 1.00 80.19 107 ARG A CA 1
ATOM 875 C C . ARG A 1 107 ? -10.810 -0.058 -0.734 1.00 80.19 107 ARG A C 1
ATOM 877 O O . ARG A 1 107 ? -10.483 1.115 -0.887 1.00 80.19 107 ARG A O 1
ATOM 884 N N . SER A 1 108 ? -12.065 -0.419 -0.473 1.00 76.69 108 SER A N 1
ATOM 885 C CA . SER A 1 108 ? -13.198 0.510 -0.511 1.00 76.69 108 SER A CA 1
ATOM 886 C C . SER A 1 108 ? -13.222 1.492 0.669 1.00 76.69 108 SER A C 1
ATOM 888 O O . SER A 1 108 ? -13.507 2.674 0.468 1.00 76.69 108 SER A O 1
ATOM 890 N N . VAL A 1 109 ? -12.825 1.069 1.877 1.00 74.19 109 VAL A N 1
ATOM 891 C CA . VAL A 1 109 ? -12.803 1.932 3.075 1.00 74.19 109 VAL A CA 1
ATOM 892 C C . VAL A 1 109 ? -11.867 3.131 2.940 1.00 74.19 109 VAL A C 1
ATOM 894 O O . VAL A 1 109 ? -12.130 4.188 3.516 1.00 74.19 109 VAL A O 1
ATOM 897 N N . ALA A 1 110 ? -10.787 2.994 2.167 1.00 68.94 110 ALA A N 1
ATOM 898 C CA . ALA A 1 110 ? -9.858 4.088 1.897 1.00 68.94 110 ALA A CA 1
ATOM 899 C C . ALA A 1 110 ? -10.517 5.217 1.087 1.00 68.94 110 ALA A C 1
ATOM 901 O O . ALA A 1 110 ? -10.155 6.379 1.250 1.00 68.94 110 ALA A O 1
ATOM 902 N N . TYR A 1 111 ? -11.508 4.884 0.255 1.00 67.00 111 TYR A N 1
ATOM 903 C CA . TYR A 1 111 ? -12.310 5.858 -0.487 1.00 67.00 111 TYR A CA 1
ATOM 904 C C . TYR A 1 111 ? -13.522 6.352 0.318 1.00 67.00 111 TYR A C 1
ATOM 906 O O . TYR A 1 111 ? -13.982 7.469 0.093 1.00 67.00 111 TYR A O 1
ATOM 914 N N . ALA A 1 112 ? -14.004 5.558 1.281 1.00 61.56 112 ALA A N 1
ATOM 915 C CA . ALA A 1 112 ? -15.113 5.907 2.172 1.00 61.56 112 ALA A CA 1
ATOM 916 C C . ALA A 1 112 ? -14.731 6.915 3.268 1.00 61.56 112 ALA A C 1
ATOM 918 O O . ALA A 1 112 ? -15.540 7.765 3.618 1.00 61.56 112 ALA A O 1
ATOM 919 N N . LYS A 1 113 ? -13.490 6.890 3.781 1.00 59.66 113 LYS A N 1
ATOM 920 C CA . LYS A 1 113 ? -12.959 7.920 4.703 1.00 59.66 113 LYS A CA 1
ATOM 921 C C . LYS A 1 113 ? -12.581 9.214 3.966 1.00 59.66 113 LYS A C 1
ATOM 923 O O . LYS A 1 113 ? -11.511 9.782 4.175 1.00 59.66 113 LYS A O 1
ATOM 928 N N . ASN A 1 114 ? -13.448 9.656 3.062 1.00 62.72 114 ASN A N 1
ATOM 929 C CA . ASN A 1 114 ? -13.285 10.876 2.292 1.00 62.72 114 ASN A CA 1
ATOM 930 C C . ASN A 1 114 ? -13.384 12.085 3.242 1.00 62.72 114 ASN A C 1
ATOM 932 O O . ASN A 1 114 ? -14.422 12.253 3.882 1.00 62.72 114 ASN A O 1
ATOM 936 N N . PRO A 1 115 ? -12.367 12.967 3.316 1.00 67.94 115 PRO A N 1
ATOM 937 C CA . PRO A 1 115 ? -12.430 14.176 4.144 1.00 67.94 115 PRO A CA 1
ATOM 938 C C . PRO A 1 115 ? -13.622 15.089 3.823 1.00 67.94 115 PRO A C 1
ATOM 940 O O . PRO A 1 115 ? -14.012 15.903 4.652 1.00 67.94 115 PRO A O 1
ATOM 943 N N . ARG A 1 116 ? -14.207 14.952 2.625 1.00 65.25 116 ARG A N 1
ATOM 944 C CA . ARG A 1 116 ? -15.399 15.689 2.189 1.00 65.25 116 ARG A CA 1
ATOM 945 C C . ARG A 1 116 ? -16.713 15.134 2.748 1.00 65.25 116 ARG A C 1
ATOM 947 O O . ARG A 1 116 ? -17.732 15.785 2.570 1.00 65.25 116 ARG A O 1
ATOM 954 N N . THR A 1 117 ? -16.697 13.984 3.427 1.00 60.00 117 THR A N 1
ATOM 955 C CA . THR A 1 117 ? -17.885 13.388 4.060 1.00 60.00 117 THR A CA 1
ATOM 956 C C . THR A 1 117 ? -17.568 12.942 5.496 1.00 60.00 117 THR A C 1
ATOM 958 O O . THR A 1 117 ? -17.499 11.744 5.783 1.00 60.00 117 THR A O 1
ATOM 961 N N . PRO A 1 118 ? -17.337 13.884 6.433 1.00 63.88 118 PRO A N 1
ATOM 962 C CA . PRO A 1 118 ? -17.057 13.550 7.827 1.00 63.88 118 PRO A CA 1
ATOM 963 C C . PRO A 1 118 ? -18.193 12.717 8.440 1.00 63.88 118 PRO A C 1
ATOM 965 O O . PRO A 1 118 ? -19.351 13.120 8.420 1.00 63.88 118 PRO A O 1
ATOM 968 N N . GLY A 1 119 ? -17.863 11.540 8.974 1.00 64.25 119 GLY A N 1
ATOM 969 C CA . GLY A 1 119 ? -18.824 10.625 9.607 1.00 64.25 119 GLY A CA 1
ATOM 970 C C . GLY A 1 119 ? -19.597 9.705 8.650 1.00 64.25 119 GLY A C 1
ATOM 971 O O . GLY A 1 119 ? -20.129 8.694 9.103 1.00 64.25 119 GLY A O 1
ATOM 972 N N . GLY A 1 120 ? -19.630 9.991 7.345 1.00 64.75 120 GLY A N 1
ATOM 973 C CA . GLY A 1 120 ? -20.265 9.127 6.345 1.00 64.75 120 GLY A CA 1
ATOM 974 C C . GLY A 1 120 ? -19.299 8.071 5.819 1.00 64.75 120 GLY A C 1
ATOM 975 O O . GLY A 1 120 ? -18.191 8.390 5.405 1.00 64.75 120 GLY A O 1
ATOM 976 N N . PHE A 1 121 ? -19.712 6.802 5.839 1.00 67.94 121 PHE A N 1
ATOM 977 C CA . PHE A 1 121 ? -18.892 5.688 5.348 1.00 67.94 121 PHE A CA 1
ATOM 978 C C . PHE A 1 121 ? -19.399 5.194 3.989 1.00 67.94 121 PHE A C 1
ATOM 980 O O . PHE A 1 121 ? -18.789 5.452 2.956 1.00 67.94 121 PHE A O 1
ATOM 987 N N . PHE A 1 122 ? -20.563 4.546 3.960 1.00 68.75 122 PHE A N 1
ATOM 988 C CA . PHE A 1 122 ? -21.156 4.048 2.714 1.00 68.75 122 PHE A CA 1
ATOM 989 C C . PHE A 1 122 ? -21.926 5.117 1.947 1.00 68.75 122 PHE A C 1
ATOM 991 O O . PHE A 1 122 ? -21.999 5.054 0.722 1.00 68.75 122 PHE A O 1
ATOM 998 N N . PHE A 1 123 ? -22.470 6.097 2.663 1.00 74.44 123 PHE A N 1
ATOM 999 C CA . PHE A 1 123 ? -23.354 7.116 2.124 1.00 74.44 123 PHE A CA 1
ATOM 1000 C C . PHE A 1 123 ? -22.949 8.494 2.628 1.00 74.44 123 PHE A C 1
ATOM 1002 O O . PHE A 1 123 ? -22.412 8.641 3.730 1.00 74.44 123 PHE A O 1
ATOM 1009 N N . ASP A 1 124 ? -23.234 9.496 1.812 1.00 77.00 124 ASP A N 1
ATOM 1010 C CA . ASP A 1 124 ? -23.398 10.858 2.282 1.00 77.00 124 ASP A CA 1
ATOM 1011 C C . ASP A 1 124 ? -24.544 10.905 3.307 1.00 77.00 124 ASP A C 1
ATOM 1013 O O . ASP A 1 124 ? -25.625 10.372 3.054 1.00 77.00 124 ASP A O 1
ATOM 1017 N N . LEU A 1 125 ? -24.290 11.483 4.484 1.00 77.06 125 LEU A N 1
ATOM 1018 C CA . LEU A 1 125 ? -25.217 11.402 5.621 1.00 77.06 125 LEU A CA 1
ATOM 1019 C C . LEU A 1 125 ? -26.479 12.257 5.441 1.00 77.06 125 LEU A C 1
ATOM 1021 O O . LEU A 1 125 ? -27.484 11.987 6.092 1.00 77.06 125 LEU A O 1
ATOM 1025 N N . GLU A 1 126 ? -26.435 13.274 4.579 1.00 81.19 126 GLU A N 1
ATOM 1026 C CA . GLU A 1 126 ? -27.578 14.153 4.319 1.00 81.19 126 GLU A CA 1
ATOM 1027 C C . GLU A 1 126 ? -28.421 13.635 3.153 1.00 81.19 126 GLU A C 1
ATOM 1029 O O . GLU A 1 126 ? -29.646 13.562 3.228 1.00 81.19 126 GLU A O 1
ATOM 1034 N N . THR A 1 127 ? -27.762 13.262 2.057 1.00 85.00 127 THR A N 1
ATOM 1035 C CA . THR A 1 127 ? -28.425 12.912 0.796 1.00 85.00 127 THR A CA 1
ATOM 1036 C C . THR A 1 127 ? -28.650 11.417 0.620 1.00 85.00 127 THR A C 1
ATOM 1038 O O . THR A 1 127 ? -29.337 11.018 -0.322 1.00 85.00 127 THR A O 1
ATOM 1041 N N . MET A 1 128 ? -28.049 10.582 1.474 1.00 83.19 128 MET A N 1
ATOM 1042 C CA . MET A 1 128 ? -28.033 9.121 1.354 1.00 83.19 128 MET A CA 1
ATOM 1043 C C . MET A 1 128 ? -27.466 8.618 0.015 1.00 83.19 128 MET A C 1
ATOM 1045 O O . MET A 1 128 ? -27.668 7.462 -0.360 1.00 83.19 128 MET A O 1
ATOM 1049 N N . LYS A 1 129 ? -26.736 9.461 -0.729 1.00 82.06 129 LYS A N 1
ATOM 1050 C CA . LYS A 1 129 ? -26.061 9.045 -1.962 1.00 82.06 129 LYS A CA 1
ATOM 1051 C C . LYS A 1 129 ? -24.876 8.142 -1.621 1.00 82.06 129 LYS A C 1
ATOM 1053 O O . LYS A 1 129 ? -24.102 8.492 -0.730 1.00 82.06 129 LYS A O 1
ATOM 1058 N N . PRO A 1 130 ? -24.696 7.003 -2.309 1.00 77.00 130 PRO A N 1
ATOM 1059 C CA . PRO A 1 130 ? -23.585 6.105 -2.025 1.00 77.00 130 PRO A CA 1
ATOM 1060 C C . PRO A 1 130 ? -22.244 6.761 -2.381 1.00 77.00 130 PRO A C 1
ATOM 1062 O O . PRO A 1 130 ? -22.052 7.231 -3.501 1.00 77.00 130 PRO A O 1
ATOM 1065 N N . ASN A 1 131 ? -21.304 6.752 -1.433 1.00 69.06 131 ASN A N 1
ATOM 1066 C CA . ASN A 1 131 ? -19.924 7.217 -1.630 1.00 69.06 131 ASN A CA 1
ATOM 1067 C C . ASN A 1 131 ? -19.093 6.208 -2.428 1.00 69.06 131 ASN A C 1
ATOM 1069 O O . ASN A 1 131 ? -18.155 6.576 -3.133 1.00 69.06 131 ASN A O 1
ATOM 1073 N N . ILE A 1 132 ? -19.445 4.928 -2.309 1.00 64.81 132 ILE A N 1
ATOM 1074 C CA . ILE A 1 132 ? -18.894 3.843 -3.112 1.00 64.81 132 ILE A CA 1
ATOM 1075 C C . ILE A 1 132 ? -19.966 3.477 -4.133 1.00 64.81 132 ILE A C 1
ATOM 1077 O O . ILE A 1 132 ? -20.842 2.656 -3.877 1.00 64.81 132 ILE A O 1
ATOM 1081 N N . ILE A 1 133 ? -19.911 4.117 -5.294 1.00 60.06 133 ILE A N 1
ATOM 1082 C CA . ILE A 1 133 ? -20.581 3.606 -6.485 1.00 60.06 133 ILE A CA 1
ATOM 1083 C C . ILE A 1 133 ? -19.728 2.456 -7.005 1.00 60.06 133 ILE A C 1
ATOM 1085 O O . ILE A 1 133 ? -18.525 2.625 -7.209 1.00 60.06 133 ILE A O 1
ATOM 1089 N N . THR A 1 134 ? -20.334 1.275 -7.149 1.00 43.00 134 THR A N 1
ATOM 1090 C CA . THR A 1 134 ? -19.731 0.121 -7.820 1.00 43.00 134 THR A CA 1
ATOM 1091 C C . THR A 1 134 ? -19.051 0.646 -9.076 1.00 43.00 134 THR A C 1
ATOM 1093 O O . THR A 1 134 ? -19.721 1.261 -9.906 1.00 43.00 134 THR A O 1
ATOM 1096 N N . LEU A 1 135 ? -17.724 0.503 -9.169 1.00 39.38 135 LEU A N 1
ATOM 1097 C CA . LEU A 1 135 ? -16.996 0.805 -10.397 1.00 39.38 135 LEU A CA 1
ATOM 1098 C C . LEU A 1 135 ? -17.732 0.059 -11.505 1.00 39.38 135 LEU A C 1
ATOM 1100 O O . LEU A 1 135 ? -17.787 -1.171 -11.477 1.00 39.38 135 LEU A O 1
ATOM 1104 N N . GLY A 1 136 ? -18.377 0.815 -12.393 1.00 32.69 136 GLY A N 1
ATOM 1105 C CA . GLY A 1 136 ? -18.942 0.259 -13.605 1.00 32.69 136 GLY A CA 1
ATOM 1106 C C . GLY A 1 136 ? -17.838 -0.525 -14.294 1.00 32.69 136 GLY A C 1
ATOM 1107 O O . GLY A 1 136 ? -16.762 0.022 -14.551 1.00 32.69 136 GLY A O 1
ATOM 1108 N N . LEU A 1 137 ? -18.098 -1.814 -14.495 1.00 34.38 137 LEU A N 1
ATOM 1109 C CA . LEU A 1 137 ? -17.543 -2.525 -15.636 1.00 34.38 137 LEU A CA 1
ATOM 1110 C C . LEU A 1 137 ? -17.955 -1.786 -16.914 1.00 34.38 137 LEU A C 1
ATOM 1112 O O . LEU A 1 137 ? -19.111 -1.299 -16.950 1.00 34.38 137 LEU A O 1
#

Secondary structure (DSSP, 8-state):
--SGGGGSS-HHHHHHTEETTEE----S----------HHHHT-HHHHHHHHHHHSS-----SSHHHHHHHHHHTSSS-SSSSSS---S------TTTTHHHHHHHHHHHHHS-TTSTT-SSB-TTT--BSS-----